Protein AF-A0A952XS48-F1 (afdb_monomer_lite)

Secondary structure (DSSP, 8-state):
-HHHHHHHHHHHHHHHHHHHHHHHHHHHHHHHHT---SSSHHHHHHHHHHHHHHHHHHHHHHHHHHHHHHTTTS--

Structure (mmCIF, N/CA/C/O backbone):
data_AF-A0A952XS48-F1
#
_entry.id   AF-A0A952XS48-F1
#
loop_
_atom_site.group_PDB
_atom_site.id
_atom_site.type_symbol
_atom_site.label_atom_id
_atom_site.label_alt_id
_atom_site.label_comp_id
_atom_site.label_asym_id
_atom_site.label_entity_id
_atom_site.label_seq_id
_atom_site.pdbx_PDB_ins_code
_atom_site.Cartn_x
_atom_site.Cartn_y
_atom_site.Cartn_z
_atom_site.occupancy
_atom_site.B_iso_or_equiv
_atom_site.auth_seq_id
_atom_site.auth_comp_id
_atom_site.auth_asym_id
_atom_site.auth_atom_id
_atom_site.pdbx_PDB_model_num
ATOM 1 N N . MET A 1 1 ? -12.084 -1.562 23.171 1.00 74.12 1 MET A N 1
ATOM 2 C CA . MET A 1 1 ? -11.048 -2.579 22.859 1.00 74.12 1 MET A CA 1
ATOM 3 C C . MET A 1 1 ? -11.296 -3.333 21.552 1.00 74.12 1 MET A C 1
ATOM 5 O O . MET A 1 1 ? -10.456 -3.227 20.675 1.00 74.12 1 MET A O 1
ATOM 9 N N . ARG A 1 2 ? -12.425 -4.035 21.348 1.00 75.06 2 ARG A N 1
ATOM 10 C CA . ARG A 1 2 ? -12.688 -4.769 20.082 1.00 75.06 2 ARG A CA 1
ATOM 11 C C . ARG A 1 2 ? -12.629 -3.903 18.812 1.00 75.06 2 ARG A C 1
ATOM 13 O O . ARG A 1 2 ? -12.013 -4.309 17.841 1.00 75.06 2 ARG A O 1
ATOM 20 N N . SER A 1 3 ? -13.219 -2.708 18.830 1.00 71.50 3 SER A N 1
ATOM 21 C CA . SER A 1 3 ? -13.183 -1.762 17.701 1.00 71.50 3 SER A CA 1
ATOM 22 C C . SER A 1 3 ? -11.765 -1.312 17.339 1.00 71.50 3 SER A C 1
ATOM 24 O O . SER A 1 3 ? -11.426 -1.236 16.165 1.00 71.50 3 SER A O 1
ATOM 26 N N . PHE A 1 4 ? -10.921 -1.084 18.348 1.00 78.75 4 PHE A N 1
ATOM 27 C CA . PHE A 1 4 ? -9.510 -0.751 18.163 1.00 78.75 4 PHE A CA 1
ATO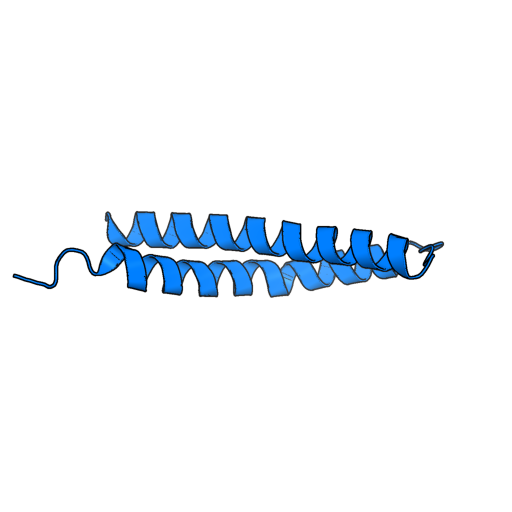M 28 C C . PHE A 1 4 ? -8.732 -1.908 17.520 1.00 78.75 4 PHE A C 1
ATOM 30 O O . PHE A 1 4 ? -7.981 -1.684 16.579 1.00 78.75 4 PHE A O 1
ATOM 37 N N . LEU A 1 5 ? -8.974 -3.152 17.954 1.00 83.69 5 LEU A N 1
ATOM 38 C CA . LEU A 1 5 ? -8.351 -4.340 17.357 1.00 83.69 5 LEU A CA 1
ATOM 39 C C . LEU A 1 5 ? -8.743 -4.524 15.883 1.00 83.69 5 LEU A C 1
ATOM 41 O O . LEU A 1 5 ? -7.888 -4.843 15.065 1.00 83.69 5 LEU A O 1
ATOM 45 N N . PHE A 1 6 ? -10.008 -4.280 15.527 1.00 80.69 6 PHE A N 1
ATOM 46 C CA . PHE A 1 6 ? -10.453 -4.333 14.130 1.00 80.69 6 PHE A CA 1
ATOM 47 C C . PHE A 1 6 ? -9.867 -3.204 13.275 1.00 80.69 6 PHE A C 1
ATOM 49 O O . PHE A 1 6 ? -9.524 -3.442 12.120 1.00 80.69 6 PHE A O 1
ATOM 56 N N . GLY A 1 7 ? -9.705 -2.003 13.838 1.00 79.75 7 GLY A N 1
ATOM 57 C CA . GLY A 1 7 ? -9.013 -0.902 13.166 1.00 79.75 7 GLY A CA 1
ATOM 58 C C . GLY A 1 7 ? -7.537 -1.218 12.918 1.00 79.75 7 GLY A C 1
ATOM 59 O O . GLY A 1 7 ? -7.053 -1.047 11.804 1.00 79.75 7 GLY A O 1
ATOM 60 N N . LEU A 1 8 ? -6.842 -1.759 13.922 1.00 87.62 8 LEU A N 1
ATOM 61 C CA . LEU A 1 8 ? -5.440 -2.159 13.806 1.00 87.62 8 LEU A CA 1
ATOM 62 C C . LEU A 1 8 ? -5.251 -3.296 12.788 1.00 87.62 8 LEU A C 1
ATOM 64 O O . LEU A 1 8 ? -4.334 -3.250 11.973 1.00 87.62 8 LEU A O 1
ATOM 68 N N . LEU A 1 9 ? -6.150 -4.284 12.786 1.00 88.38 9 LEU A N 1
ATOM 69 C CA . LEU A 1 9 ? -6.161 -5.345 11.779 1.00 88.38 9 LEU A CA 1
ATOM 70 C C . LEU A 1 9 ? -6.353 -4.761 10.372 1.00 88.38 9 LEU A C 1
ATOM 72 O O . LEU A 1 9 ? -5.582 -5.074 9.470 1.00 88.38 9 LEU A O 1
ATOM 76 N N . GLY A 1 10 ? -7.340 -3.877 10.194 1.00 87.62 10 GLY A N 1
ATOM 77 C CA . GLY A 1 10 ? -7.586 -3.193 8.924 1.00 87.62 10 GLY A CA 1
ATOM 78 C C . GLY A 1 10 ? -6.387 -2.366 8.455 1.00 87.62 10 GLY A C 1
ATOM 79 O O . GLY A 1 10 ? -6.082 -2.360 7.263 1.00 87.62 10 GLY A O 1
ATOM 80 N N . PHE A 1 11 ? -5.665 -1.738 9.385 1.00 90.06 11 PHE A N 1
ATOM 81 C CA . PHE A 1 11 ? -4.435 -1.007 9.095 1.00 90.06 11 PHE A CA 1
ATOM 82 C C . PHE A 1 11 ? -3.343 -1.912 8.524 1.00 90.06 11 PHE A C 1
ATOM 84 O O . PHE A 1 11 ? -2.819 -1.637 7.444 1.00 90.06 11 PHE A O 1
ATOM 91 N N . PHE A 1 12 ? -3.040 -3.024 9.199 1.00 91.06 12 PHE A N 1
ATOM 92 C CA . PHE A 1 12 ? -2.027 -3.967 8.721 1.00 91.06 12 PHE A CA 1
ATOM 93 C C . PHE A 1 12 ? -2.417 -4.616 7.392 1.00 91.06 12 PHE A C 1
ATOM 95 O O . PHE A 1 12 ? -1.575 -4.740 6.504 1.00 91.06 12 PHE A O 1
ATOM 102 N N . VAL A 1 13 ? -3.694 -4.967 7.222 1.00 90.69 13 VAL A N 1
ATOM 103 C CA . VAL A 1 13 ? -4.204 -5.507 5.955 1.00 90.69 13 VAL A CA 1
ATOM 104 C C . VAL A 1 13 ? -4.019 -4.500 4.817 1.00 90.69 13 VAL A C 1
ATOM 106 O O . VAL A 1 13 ? -3.552 -4.885 3.750 1.00 90.69 13 VAL A O 1
ATOM 109 N N . GLY A 1 14 ? -4.315 -3.215 5.033 1.00 89.56 14 GLY A N 1
ATOM 110 C CA . GLY A 1 14 ? -4.101 -2.181 4.014 1.00 89.56 14 GLY A CA 1
ATOM 111 C C . GLY A 1 14 ? -2.645 -1.910 3.701 1.00 89.56 14 GLY A C 1
ATOM 112 O O . GLY A 1 14 ? -2.305 -1.710 2.537 1.00 89.56 14 GLY A O 1
ATOM 113 N N . LEU A 1 15 ? -1.777 -1.944 4.712 1.00 88.88 15 LEU A N 1
ATOM 114 C CA . LEU A 1 15 ? -0.334 -1.826 4.516 1.00 88.88 15 LEU A CA 1
ATOM 115 C C . LEU A 1 15 ? 0.177 -2.929 3.587 1.00 88.88 15 LEU A C 1
ATOM 117 O O . LEU A 1 15 ? 0.809 -2.640 2.573 1.00 88.88 15 LEU A O 1
ATOM 121 N N . VAL A 1 16 ? -0.159 -4.185 3.894 1.00 91.19 16 VAL A N 1
ATOM 122 C CA . VAL A 1 16 ? 0.241 -5.338 3.077 1.00 91.19 16 VAL A CA 1
ATOM 123 C C . VAL A 1 16 ? -0.381 -5.260 1.683 1.00 91.19 16 VAL A C 1
ATOM 125 O O . VAL A 1 16 ? 0.323 -5.445 0.694 1.00 91.19 16 VAL A O 1
ATOM 128 N N . ALA A 1 17 ? -1.671 -4.928 1.577 1.00 90.44 17 ALA A N 1
ATOM 129 C CA . ALA A 1 17 ? -2.346 -4.784 0.289 1.00 90.44 17 ALA A CA 1
ATOM 130 C C . ALA A 1 17 ? -1.697 -3.701 -0.585 1.00 90.44 17 ALA A C 1
ATOM 132 O O . ALA A 1 17 ? -1.522 -3.907 -1.782 1.00 90.44 17 ALA A O 1
ATOM 133 N N . THR A 1 18 ? -1.282 -2.581 0.007 1.00 90.38 18 THR A N 1
ATOM 134 C CA . THR A 1 18 ? -0.600 -1.500 -0.718 1.00 90.38 18 THR A CA 1
ATOM 135 C C . THR A 1 18 ? 0.748 -1.962 -1.255 1.00 90.38 18 THR A C 1
ATOM 137 O O . THR A 1 18 ? 1.048 -1.731 -2.423 1.00 90.38 18 THR A O 1
ATOM 140 N N . VAL A 1 19 ? 1.534 -2.673 -0.441 1.00 89.25 19 VAL A N 1
ATOM 141 C CA . VAL A 1 19 ? 2.801 -3.275 -0.883 1.00 89.25 19 VAL A CA 1
ATOM 142 C C . VAL A 1 19 ? 2.556 -4.216 -2.065 1.00 89.25 19 VAL A C 1
ATOM 144 O O . VAL A 1 19 ? 3.205 -4.082 -3.100 1.00 89.25 19 VAL A O 1
ATOM 147 N N . VAL A 1 20 ? 1.578 -5.117 -1.953 1.00 90.81 20 VAL A N 1
ATOM 148 C CA . VAL A 1 20 ? 1.249 -6.079 -3.015 1.00 90.81 20 VAL A CA 1
ATOM 149 C C . VAL A 1 20 ? 0.795 -5.381 -4.297 1.00 90.81 20 VAL A C 1
ATOM 151 O O . VAL A 1 20 ? 1.233 -5.770 -5.375 1.00 90.81 20 VAL A O 1
ATOM 154 N N . LEU A 1 21 ? -0.042 -4.346 -4.209 1.00 90.25 21 LEU A N 1
ATOM 155 C CA . LEU A 1 21 ? -0.519 -3.609 -5.382 1.00 90.25 21 LEU A CA 1
ATOM 156 C C . LEU A 1 21 ? 0.604 -2.840 -6.079 1.00 90.25 21 LEU A C 1
ATOM 158 O O . LEU A 1 21 ? 0.667 -2.844 -7.305 1.00 90.25 21 LEU A O 1
ATOM 162 N N . VAL A 1 22 ? 1.499 -2.209 -5.317 1.00 88.75 22 VAL A N 1
ATOM 163 C CA . VAL A 1 22 ? 2.619 -1.445 -5.883 1.00 88.75 22 VAL A CA 1
ATOM 164 C C . VAL A 1 22 ? 3.626 -2.382 -6.548 1.00 88.75 22 VAL A C 1
ATOM 166 O O . VAL A 1 22 ? 3.936 -2.204 -7.724 1.00 88.75 22 VAL A O 1
ATOM 169 N N . PHE A 1 23 ? 4.089 -3.421 -5.847 1.00 88.19 23 PHE A N 1
ATOM 170 C CA . PHE A 1 23 ? 5.038 -4.378 -6.425 1.00 88.19 23 PHE A CA 1
ATOM 171 C C . PHE A 1 23 ? 4.413 -5.209 -7.547 1.00 88.19 23 PHE A C 1
ATOM 173 O O . PHE A 1 23 ? 5.032 -5.400 -8.590 1.00 88.19 23 PHE A O 1
ATOM 180 N N . GLY A 1 24 ? 3.180 -5.683 -7.363 1.00 87.88 24 GLY A N 1
ATOM 181 C CA . GLY A 1 24 ? 2.453 -6.441 -8.378 1.00 87.88 24 GLY A CA 1
ATOM 182 C C . GLY A 1 24 ? 2.165 -5.607 -9.624 1.00 87.88 24 GLY A C 1
ATOM 183 O O . GLY A 1 24 ? 2.373 -6.084 -10.737 1.00 87.88 24 GLY A O 1
ATOM 184 N N . GLY A 1 25 ? 1.762 -4.346 -9.448 1.00 86.56 25 GLY A N 1
ATOM 185 C CA . GLY A 1 25 ? 1.563 -3.396 -10.541 1.00 86.56 25 GLY A CA 1
ATOM 186 C C . GLY A 1 25 ? 2.854 -3.110 -11.304 1.00 86.56 25 GLY A C 1
ATOM 187 O O . GLY A 1 25 ? 2.839 -3.085 -12.531 1.00 86.56 25 GLY A O 1
ATOM 188 N N . TYR A 1 26 ? 3.980 -2.980 -10.602 1.00 84.69 26 TYR A N 1
ATOM 189 C CA . TYR A 1 26 ? 5.286 -2.818 -11.236 1.00 84.69 26 TYR A CA 1
ATOM 190 C C . TYR A 1 26 ? 5.722 -4.048 -12.028 1.00 84.69 26 TYR A C 1
ATOM 192 O O . TYR A 1 26 ? 6.124 -3.908 -13.177 1.00 84.69 26 TYR A O 1
ATOM 200 N N . ILE A 1 27 ? 5.598 -5.251 -11.462 1.00 86.00 27 ILE A N 1
ATOM 201 C CA . ILE A 1 27 ? 5.923 -6.495 -12.178 1.00 86.00 27 ILE A CA 1
ATOM 202 C C . ILE A 1 27 ? 5.037 -6.641 -13.420 1.00 86.00 27 ILE A C 1
ATOM 204 O O . ILE A 1 27 ? 5.523 -6.978 -14.496 1.00 86.00 27 ILE A O 1
ATOM 208 N N . ALA A 1 28 ? 3.739 -6.357 -13.300 1.00 87.44 28 ALA A N 1
ATOM 209 C CA . ALA A 1 28 ? 2.839 -6.375 -14.447 1.00 87.44 28 ALA A CA 1
ATOM 210 C C . ALA A 1 28 ? 3.257 -5.338 -15.501 1.00 87.44 28 ALA A C 1
ATOM 212 O O . ALA A 1 28 ? 3.295 -5.651 -16.689 1.00 87.44 28 ALA A O 1
ATOM 213 N N . PHE A 1 29 ? 3.618 -4.127 -15.074 1.00 85.25 29 PHE A N 1
ATOM 214 C CA . PHE A 1 29 ? 4.088 -3.071 -15.962 1.00 85.25 29 PHE A CA 1
ATOM 215 C C . PHE A 1 29 ? 5.358 -3.477 -16.714 1.00 85.25 29 PHE A C 1
ATOM 217 O O . PHE A 1 29 ? 5.386 -3.356 -17.938 1.00 85.25 29 PHE A O 1
ATOM 224 N N . THR A 1 30 ? 6.383 -3.994 -16.031 1.00 86.06 30 THR A N 1
ATOM 225 C CA . THR A 1 30 ? 7.642 -4.406 -16.674 1.00 86.06 30 THR A CA 1
ATOM 226 C C . THR A 1 30 ? 7.430 -5.550 -17.657 1.00 86.06 30 THR A C 1
ATOM 228 O O . THR A 1 30 ? 7.963 -5.505 -18.762 1.00 86.06 30 THR A O 1
ATOM 231 N N . VAL A 1 31 ? 6.587 -6.527 -17.311 1.00 87.88 31 VAL A N 1
ATOM 232 C CA . VAL A 1 31 ? 6.247 -7.650 -18.197 1.00 87.88 31 VAL A CA 1
ATOM 233 C C . VAL A 1 31 ? 5.483 -7.183 -19.438 1.00 87.88 31 VAL A C 1
ATOM 235 O O . VAL A 1 31 ? 5.785 -7.630 -20.541 1.00 87.88 31 VAL A O 1
ATOM 238 N N . VAL A 1 32 ? 4.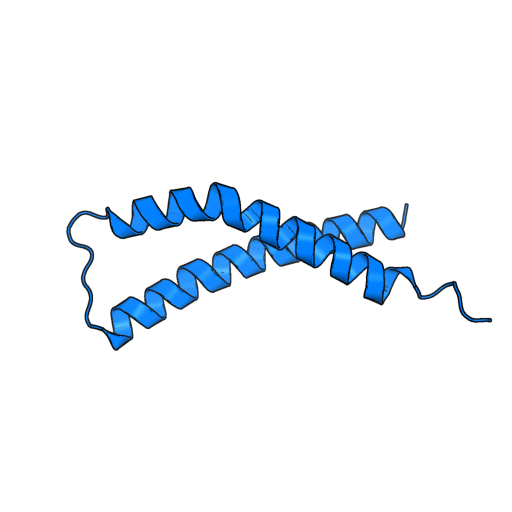510 -6.280 -19.285 1.00 90.06 32 VAL A N 1
ATOM 239 C CA . VAL A 1 32 ? 3.677 -5.800 -20.403 1.00 90.06 32 VAL A CA 1
ATOM 240 C C . VAL A 1 32 ? 4.444 -4.850 -21.322 1.00 90.06 32 VAL A C 1
ATOM 242 O O . VAL A 1 32 ? 4.247 -4.874 -22.534 1.00 90.06 32 VAL A O 1
ATOM 245 N N . THR A 1 33 ? 5.307 -4.004 -20.761 1.00 85.38 33 THR A N 1
ATOM 246 C CA . THR A 1 33 ? 6.020 -2.967 -21.524 1.00 85.38 33 THR A CA 1
ATOM 247 C C . THR A 1 33 ? 7.416 -3.389 -21.976 1.00 85.38 33 THR A C 1
ATOM 249 O O . THR A 1 33 ? 8.037 -2.673 -22.757 1.00 85.38 33 THR A O 1
ATOM 252 N N . GLY A 1 34 ? 7.929 -4.526 -21.493 1.00 81.38 34 GLY A N 1
ATOM 253 C CA . GLY A 1 34 ? 9.324 -4.923 -21.697 1.00 81.38 34 GLY A CA 1
ATOM 254 C C . GLY A 1 34 ? 10.320 -3.969 -21.029 1.00 81.38 34 GLY A C 1
ATOM 255 O O . GLY A 1 34 ? 11.483 -3.912 -21.427 1.00 81.38 34 GLY A O 1
ATOM 256 N N . TYR A 1 35 ? 9.868 -3.177 -20.051 1.00 79.25 35 TYR A N 1
ATOM 257 C CA . TYR A 1 35 ? 10.705 -2.203 -19.363 1.00 79.25 35 TYR A CA 1
ATOM 258 C C . TYR A 1 35 ? 11.738 -2.904 -18.475 1.00 79.25 35 TYR A C 1
ATOM 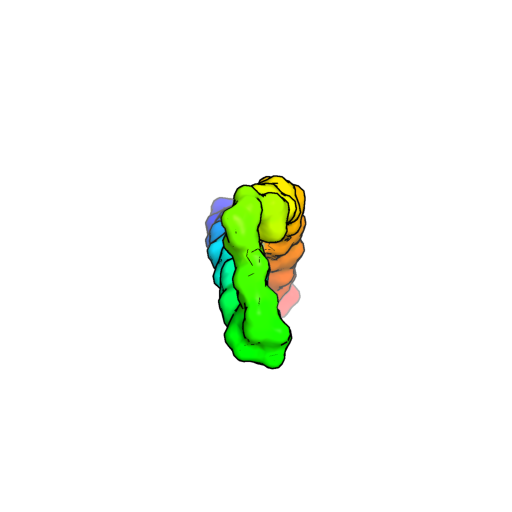260 O O . TYR A 1 35 ? 11.385 -3.645 -17.555 1.00 79.25 35 TYR A O 1
ATOM 268 N N . HIS A 1 36 ? 13.016 -2.626 -18.732 1.00 72.31 36 HIS A N 1
ATOM 269 C CA . HIS A 1 36 ? 14.138 -3.063 -17.909 1.00 72.31 36 HIS A CA 1
ATOM 270 C C . HIS A 1 36 ? 14.713 -1.866 -17.150 1.00 72.31 36 HIS A C 1
ATOM 272 O O . HIS A 1 36 ? 15.235 -0.926 -17.745 1.00 72.31 36 HIS A O 1
ATOM 278 N N . ASP A 1 37 ? 14.614 -1.908 -15.823 1.00 71.06 37 ASP A N 1
ATOM 279 C CA . ASP A 1 37 ? 15.198 -0.900 -14.939 1.00 71.06 37 ASP A CA 1
ATOM 280 C C . ASP A 1 37 ? 16.692 -1.201 -14.745 1.00 71.06 37 ASP A C 1
ATOM 282 O O . ASP A 1 37 ? 17.072 -1.988 -13.879 1.00 71.06 37 ASP A O 1
ATOM 286 N N . PHE A 1 38 ? 17.542 -0.635 -15.607 1.00 66.12 38 PHE A N 1
ATOM 287 C CA . PHE A 1 38 ? 18.987 -0.909 -15.622 1.00 66.12 38 PHE A CA 1
ATOM 288 C C . PHE A 1 38 ? 19.746 -0.278 -14.444 1.00 66.12 38 PHE A C 1
ATOM 290 O O . PHE A 1 38 ? 20.804 -0.776 -14.066 1.00 66.12 38 PHE A O 1
ATOM 297 N N . GLU A 1 39 ? 19.206 0.788 -13.848 1.00 71.88 39 GLU A N 1
ATOM 298 C CA . GLU A 1 39 ? 19.865 1.554 -12.777 1.00 71.88 39 GLU A CA 1
ATOM 299 C C . GLU A 1 39 ? 19.164 1.411 -11.416 1.00 71.88 39 GLU A C 1
ATOM 301 O O . GLU A 1 39 ? 19.628 1.949 -10.412 1.00 71.88 39 GLU A O 1
ATOM 306 N N . GLY A 1 40 ? 18.034 0.696 -11.359 1.00 71.38 40 GLY A N 1
ATOM 307 C CA . GLY A 1 40 ? 17.231 0.561 -10.141 1.00 71.38 40 GLY A CA 1
ATOM 308 C C . GLY A 1 40 ? 16.576 1.869 -9.684 1.00 71.38 40 GLY A C 1
ATOM 309 O O . GLY A 1 40 ? 16.044 1.936 -8.573 1.00 71.38 40 GLY A O 1
ATOM 310 N N . ALA A 1 41 ? 16.602 2.915 -10.515 1.00 74.44 41 ALA A N 1
ATOM 311 C CA . ALA A 1 41 ? 16.030 4.221 -10.206 1.00 74.44 41 ALA A CA 1
ATOM 312 C C . ALA A 1 41 ? 14.511 4.122 -10.001 1.00 74.44 41 ALA A C 1
ATOM 314 O O . ALA A 1 41 ? 13.947 4.765 -9.111 1.00 74.44 41 ALA A O 1
ATOM 315 N N . THR A 1 42 ? 13.852 3.254 -10.769 1.00 73.88 42 THR A N 1
ATOM 316 C CA . THR A 1 42 ? 12.407 3.017 -10.672 1.00 73.88 42 THR A CA 1
ATOM 317 C C . THR A 1 42 ? 12.073 2.205 -9.425 1.00 73.88 42 THR A C 1
ATOM 319 O O . THR A 1 42 ? 11.130 2.536 -8.705 1.00 73.88 42 THR A O 1
ATOM 322 N N . ALA A 1 43 ? 12.894 1.204 -9.094 1.00 73.38 43 ALA A N 1
ATOM 323 C CA . ALA A 1 43 ? 12.784 0.458 -7.841 1.00 73.38 43 ALA A CA 1
ATOM 324 C C . ALA A 1 43 ? 12.985 1.350 -6.597 1.00 73.38 43 ALA A C 1
ATOM 326 O O . ALA A 1 43 ? 12.226 1.239 -5.629 1.00 73.38 43 ALA A O 1
ATOM 327 N N . MET A 1 44 ? 13.945 2.281 -6.626 1.00 78.06 44 MET A N 1
ATOM 328 C CA . MET A 1 44 ? 14.140 3.276 -5.561 1.00 78.06 44 MET A CA 1
ATOM 329 C C . MET A 1 44 ? 12.970 4.269 -5.475 1.00 78.06 44 MET A C 1
ATOM 331 O O . MET A 1 44 ? 12.490 4.581 -4.379 1.00 78.06 44 MET A O 1
ATOM 335 N N . GLY A 1 45 ? 12.454 4.720 -6.622 1.00 80.00 45 GLY A N 1
ATOM 336 C CA . GLY A 1 45 ? 11.245 5.542 -6.704 1.00 80.00 45 GLY A CA 1
ATOM 337 C C . GLY A 1 45 ? 10.032 4.849 -6.077 1.00 80.00 45 GLY A C 1
ATOM 338 O O . GLY A 1 45 ? 9.335 5.438 -5.255 1.00 80.00 45 GLY A O 1
ATOM 339 N N . MET A 1 46 ? 9.831 3.560 -6.352 1.00 79.00 46 MET A N 1
ATOM 340 C CA . MET A 1 46 ? 8.773 2.777 -5.709 1.00 79.00 46 MET A CA 1
ATOM 341 C C . MET A 1 46 ? 8.961 2.630 -4.200 1.00 79.00 46 MET A C 1
ATOM 343 O O . MET A 1 46 ? 7.993 2.756 -3.450 1.00 79.00 46 MET A O 1
ATOM 347 N N . ALA A 1 47 ? 10.187 2.371 -3.738 1.00 79.31 47 ALA A N 1
ATOM 348 C CA . ALA A 1 47 ? 10.469 2.240 -2.311 1.00 79.31 47 ALA A CA 1
ATOM 349 C C . ALA A 1 47 ? 10.138 3.535 -1.550 1.00 79.31 47 ALA A C 1
ATOM 351 O O . ALA A 1 47 ? 9.529 3.489 -0.480 1.00 79.31 47 ALA A O 1
ATOM 352 N N . SER A 1 48 ? 10.464 4.693 -2.130 1.00 81.50 48 SER A N 1
ATOM 353 C CA . SER A 1 48 ? 10.094 5.990 -1.550 1.00 81.50 48 SER A CA 1
ATOM 354 C C . SER A 1 48 ? 8.584 6.250 -1.606 1.00 81.50 48 SER A C 1
ATOM 356 O O . SER A 1 48 ? 8.016 6.731 -0.627 1.00 81.50 48 SER A O 1
ATOM 358 N N . MET A 1 49 ? 7.891 5.851 -2.678 1.00 80.06 49 MET A N 1
ATOM 359 C CA . MET A 1 49 ? 6.426 5.930 -2.752 1.00 80.06 49 MET A CA 1
ATOM 360 C C . MET A 1 49 ? 5.734 5.052 -1.703 1.00 80.06 49 MET A C 1
ATOM 362 O O . MET A 1 49 ? 4.736 5.478 -1.122 1.00 80.06 49 MET A O 1
ATOM 366 N N . LEU A 1 50 ? 6.265 3.863 -1.406 1.00 84.62 50 LEU A N 1
ATOM 367 C CA . LEU A 1 50 ? 5.717 2.963 -0.385 1.00 84.62 50 LEU A CA 1
ATOM 368 C C . LEU A 1 50 ? 5.752 3.563 1.023 1.00 84.62 50 LEU A C 1
ATOM 370 O O . LEU A 1 50 ? 4.848 3.286 1.813 1.00 84.62 50 LEU A O 1
ATOM 374 N N . PHE A 1 51 ? 6.733 4.417 1.322 1.00 82.81 51 PHE A N 1
ATOM 375 C CA . PHE A 1 51 ? 6.801 5.125 2.602 1.00 82.81 51 PHE A CA 1
ATOM 376 C C . PHE A 1 51 ? 5.586 6.036 2.831 1.00 82.81 51 PHE A C 1
ATOM 378 O O . PHE A 1 51 ? 5.111 6.155 3.957 1.00 82.81 51 PHE A O 1
ATOM 385 N N . PHE A 1 52 ? 5.043 6.635 1.767 1.00 84.12 52 PHE A N 1
ATOM 386 C CA . PHE A 1 52 ? 3.875 7.516 1.849 1.00 84.12 52 PHE A CA 1
ATOM 387 C C . PHE A 1 52 ? 2.562 6.775 1.586 1.00 84.12 52 PHE A C 1
ATOM 389 O O . PHE A 1 52 ? 1.598 6.930 2.336 1.00 84.12 52 PHE A O 1
ATOM 396 N N . LEU A 1 53 ? 2.513 5.941 0.546 1.00 86.12 53 LEU A N 1
ATOM 397 C CA . LEU A 1 53 ? 1.299 5.232 0.146 1.00 86.12 53 LEU A CA 1
ATOM 398 C C . LEU A 1 53 ? 0.931 4.116 1.122 1.00 86.12 53 LEU A C 1
ATOM 400 O O . LEU A 1 53 ? -0.254 3.911 1.368 1.00 86.12 53 LEU A O 1
ATOM 404 N N . GLY A 1 54 ? 1.911 3.423 1.707 1.00 87.44 54 GLY A N 1
ATOM 405 C CA . GLY A 1 54 ? 1.672 2.336 2.659 1.00 87.44 54 GLY A CA 1
ATOM 406 C C . GLY A 1 54 ? 0.834 2.779 3.865 1.00 87.44 54 GLY A C 1
ATOM 407 O O . GLY A 1 54 ? -0.231 2.201 4.103 1.00 87.44 54 GLY A O 1
ATOM 408 N N . PRO A 1 55 ? 1.248 3.827 4.604 1.00 87.75 55 PRO A N 1
ATOM 409 C CA . PRO A 1 55 ? 0.461 4.380 5.703 1.00 87.75 55 PRO A CA 1
ATOM 410 C C . PRO A 1 55 ? -0.912 4.892 5.266 1.00 87.75 55 PRO A C 1
ATOM 412 O O . PRO A 1 55 ? -1.888 4.662 5.974 1.00 87.75 55 PRO A O 1
ATOM 415 N N . VAL A 1 56 ? -1.015 5.540 4.099 1.00 88.12 56 VAL A N 1
ATOM 416 C CA . VAL A 1 56 ? -2.301 6.021 3.566 1.00 88.12 56 VAL A CA 1
ATOM 417 C C . VAL A 1 56 ? -3.250 4.853 3.309 1.00 88.12 56 VAL A C 1
ATOM 419 O O . VAL A 1 56 ? -4.385 4.874 3.784 1.00 88.12 56 VAL A O 1
ATOM 422 N N . GLY A 1 57 ? -2.782 3.809 2.625 1.00 86.81 57 GLY A N 1
ATOM 423 C CA . GLY A 1 57 ? -3.565 2.606 2.361 1.00 86.81 57 GLY A CA 1
ATOM 424 C C . GLY A 1 57 ? -4.001 1.914 3.649 1.00 86.81 57 GLY A C 1
ATOM 425 O O . GLY A 1 57 ? -5.176 1.584 3.788 1.00 86.81 57 GLY A O 1
ATOM 426 N N . GLY A 1 58 ? -3.094 1.794 4.624 1.00 85.75 58 GLY A N 1
ATOM 427 C CA . GLY A 1 58 ? -3.406 1.279 5.956 1.00 85.75 58 GLY A CA 1
ATOM 428 C C . GLY A 1 58 ? -4.468 2.108 6.684 1.00 85.75 58 GLY A C 1
ATOM 429 O O . GLY A 1 58 ? -5.419 1.557 7.233 1.00 85.75 58 GLY A O 1
ATOM 430 N N . ILE A 1 59 ? -4.356 3.436 6.688 1.00 89.69 59 ILE A N 1
ATOM 431 C CA . ILE A 1 59 ? -5.343 4.311 7.336 1.00 89.69 59 ILE A CA 1
ATOM 432 C C . ILE A 1 59 ? -6.712 4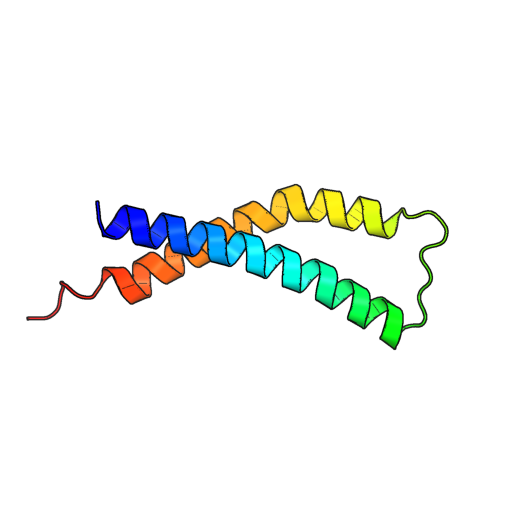.152 6.665 1.00 89.69 59 ILE A C 1
ATOM 434 O O . ILE A 1 59 ? -7.712 3.943 7.356 1.00 89.69 59 ILE A O 1
ATOM 438 N N . VAL A 1 60 ? -6.769 4.191 5.331 1.00 89.31 60 VAL A N 1
ATOM 439 C CA . VAL A 1 60 ? -8.021 4.052 4.571 1.00 89.31 60 VAL A CA 1
ATOM 440 C C . VAL A 1 60 ? -8.700 2.718 4.874 1.00 89.31 60 VAL A C 1
ATOM 442 O O . VAL A 1 60 ? -9.880 2.701 5.233 1.00 89.31 60 VAL A O 1
ATOM 445 N N . THR A 1 61 ? -7.983 1.596 4.808 1.00 88.94 61 THR A N 1
ATOM 446 C CA . THR A 1 61 ? -8.576 0.296 5.151 1.00 88.94 61 THR A CA 1
ATOM 447 C C . THR A 1 61 ? -8.920 0.185 6.624 1.00 88.94 61 THR A C 1
ATOM 449 O O . THR A 1 61 ? -9.933 -0.432 6.922 1.00 88.94 61 THR A O 1
ATOM 452 N N . ALA A 1 62 ? -8.166 0.782 7.548 1.00 86.12 62 ALA A N 1
ATOM 453 C CA . ALA A 1 62 ? -8.535 0.807 8.964 1.00 86.12 62 ALA A CA 1
ATOM 454 C C . ALA A 1 62 ? -9.901 1.477 9.175 1.00 86.12 62 ALA 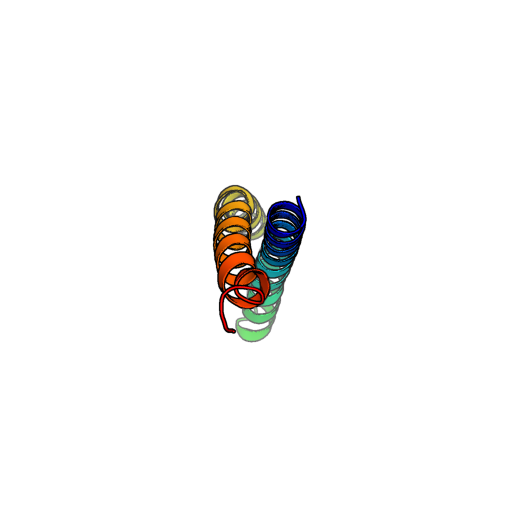A C 1
ATOM 456 O O . ALA A 1 62 ? -10.751 0.933 9.887 1.00 86.12 62 ALA A O 1
ATOM 457 N N . PHE A 1 63 ? -10.143 2.609 8.506 1.00 83.50 63 PHE A N 1
ATOM 458 C CA . PHE A 1 63 ? -11.438 3.290 8.522 1.00 83.50 63 PHE A CA 1
ATOM 459 C C . PHE A 1 63 ? -12.544 2.444 7.888 1.00 83.50 63 PHE A C 1
ATOM 461 O O . PHE A 1 63 ? -13.613 2.300 8.484 1.00 83.50 63 PHE A O 1
ATOM 468 N N . LEU A 1 64 ? -12.293 1.837 6.725 1.00 84.00 64 LEU A N 1
ATOM 469 C CA . LEU A 1 64 ? -13.263 0.953 6.069 1.00 84.00 64 LEU A CA 1
ATOM 470 C C . LEU A 1 64 ? -13.592 -0.261 6.948 1.00 84.00 64 LEU A C 1
ATOM 472 O O . LEU A 1 64 ? -14.759 -0.595 7.145 1.00 84.00 64 LEU A O 1
ATOM 476 N N . PHE A 1 65 ? -12.584 -0.891 7.543 1.00 80.75 65 PHE A N 1
ATOM 477 C CA . PHE A 1 65 ? -12.758 -2.060 8.398 1.00 80.75 65 PHE A CA 1
ATOM 478 C C . PHE A 1 65 ? -13.539 -1.706 9.668 1.00 80.75 65 PHE A C 1
ATOM 480 O O . PHE A 1 65 ? -14.475 -2.413 10.045 1.00 80.75 65 PHE A O 1
ATOM 487 N N . ALA A 1 66 ? -13.225 -0.571 10.296 1.00 77.81 66 ALA A N 1
ATOM 488 C CA . ALA A 1 66 ? -13.986 -0.057 11.429 1.00 77.81 66 ALA A CA 1
ATOM 489 C C . ALA A 1 66 ? -15.438 0.284 11.046 1.00 77.81 66 ALA A C 1
ATOM 491 O O . ALA A 1 66 ? -16.354 -0.010 11.815 1.00 77.81 66 ALA A O 1
ATOM 492 N N . TYR A 1 67 ? -15.672 0.839 9.855 1.00 80.69 67 TYR A N 1
ATOM 493 C CA . TYR A 1 67 ? -17.011 1.160 9.358 1.00 80.69 67 TYR A CA 1
ATOM 494 C C . TYR A 1 67 ? -17.862 -0.094 9.108 1.00 80.69 67 TYR A C 1
ATOM 496 O O . TYR A 1 67 ? -18.980 -0.193 9.619 1.00 80.69 67 TYR A O 1
ATOM 504 N N . PHE A 1 68 ? -17.336 -1.071 8.364 1.00 79.00 68 PHE A N 1
ATOM 505 C CA . PHE A 1 68 ? -18.082 -2.274 7.981 1.00 79.00 68 PHE A CA 1
ATOM 506 C C . PHE A 1 68 ? -18.230 -3.279 9.129 1.00 79.00 68 PHE A C 1
ATOM 508 O O . PHE A 1 68 ? -19.301 -3.858 9.312 1.00 79.00 68 PHE A O 1
ATOM 515 N N . PHE A 1 69 ? -17.18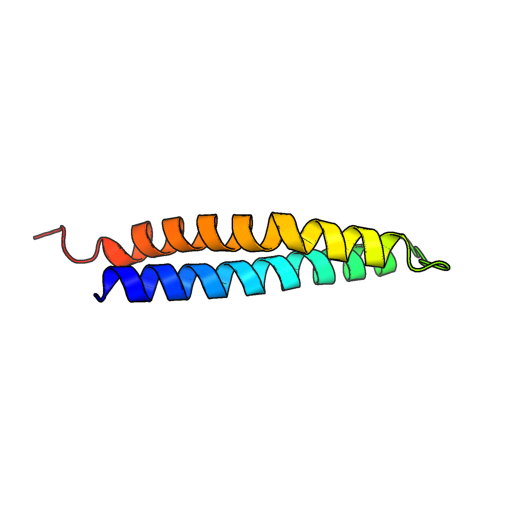2 -3.480 9.933 1.00 71.00 69 PHE A N 1
ATOM 516 C CA . PHE A 1 69 ? -17.175 -4.508 10.980 1.00 71.00 69 PHE A CA 1
ATOM 517 C C . PHE A 1 69 ? -17.458 -3.953 12.380 1.00 71.00 69 PHE A C 1
ATOM 519 O O . PHE A 1 69 ? -17.964 -4.683 13.235 1.00 71.00 69 PHE A O 1
ATOM 526 N N . GLY A 1 70 ? -17.203 -2.664 12.624 1.00 62.06 70 GLY A N 1
ATOM 527 C CA . GLY A 1 70 ? -17.503 -2.006 13.900 1.00 62.06 70 GLY A CA 1
ATOM 528 C C . GLY A 1 70 ? -18.987 -1.681 14.105 1.00 62.06 70 GLY A C 1
ATOM 529 O O . GLY A 1 70 ? -19.422 -1.553 15.248 1.00 62.06 70 GLY A O 1
ATOM 530 N N . ARG A 1 71 ? -19.791 -1.621 13.033 1.00 58.25 71 ARG A N 1
ATOM 531 C CA . ARG A 1 71 ? -21.239 -1.339 13.097 1.00 58.25 71 ARG A CA 1
ATOM 532 C C . ARG A 1 71 ? -22.119 -2.495 13.582 1.00 58.25 71 ARG A C 1
ATOM 534 O O . ARG A 1 71 ? -23.301 -2.266 13.825 1.00 58.25 71 ARG A O 1
ATOM 541 N N . LYS A 1 72 ? -21.584 -3.701 13.818 1.00 55.31 72 LYS A N 1
ATOM 542 C CA . LYS A 1 72 ? -22.363 -4.878 14.275 1.00 55.31 72 LYS A CA 1
ATOM 543 C C . LYS A 1 72 ? -22.946 -4.781 15.708 1.00 55.31 72 LYS A C 1
ATOM 545 O O . LYS A 1 72 ? -23.197 -5.805 16.333 1.00 55.31 72 LYS A O 1
ATOM 550 N N . ARG A 1 73 ? -23.161 -3.579 16.257 1.00 52.38 73 ARG A N 1
ATOM 551 C CA . ARG A 1 73 ? -23.879 -3.347 17.528 1.00 52.38 73 ARG A CA 1
ATOM 552 C C . ARG A 1 73 ? -24.902 -2.200 17.501 1.00 52.38 73 ARG A C 1
ATOM 554 O O . ARG A 1 73 ? -25.466 -1.908 18.544 1.00 52.38 73 ARG A O 1
ATOM 561 N N . ALA A 1 74 ? -25.154 -1.557 16.358 1.00 45.72 74 ALA A N 1
ATOM 562 C CA . ALA A 1 74 ? -26.085 -0.420 16.279 1.00 45.72 74 ALA A CA 1
ATOM 563 C C . ALA A 1 74 ? -27.399 -0.733 15.539 1.00 45.72 74 ALA A C 1
ATOM 565 O O . ALA A 1 74 ? -28.041 0.180 15.029 1.00 45.72 74 ALA A O 1
ATOM 566 N N . VAL A 1 75 ? -27.797 -2.005 15.461 1.00 42.94 75 VAL A N 1
ATOM 567 C CA . VAL A 1 75 ? -29.135 -2.393 14.999 1.00 42.94 75 VAL A CA 1
ATOM 568 C C . VAL A 1 75 ? -29.663 -3.469 15.945 1.00 42.94 75 VAL A C 1
ATOM 570 O O . VAL A 1 75 ? -29.128 -4.573 15.935 1.00 42.94 75 VAL A O 1
ATOM 573 N N . ALA A 1 76 ? -30.623 -3.027 16.769 1.00 36.53 76 ALA A N 1
ATOM 574 C CA . ALA A 1 76 ? -31.678 -3.731 17.512 1.00 36.53 76 ALA A CA 1
ATOM 575 C C . ALA A 1 76 ? -31.389 -5.138 18.062 1.00 36.53 76 ALA A C 1
ATOM 577 O O . ALA A 1 76 ? -31.298 -6.095 17.263 1.00 36.53 76 ALA A O 1
#

pLDDT: mean 80.19, std 11.51, range [36.53, 91.19]

Radius of gyration: 16.8 Å; chains: 1; bounding box: 52×15×45 Å

Sequence (76 aa):
MRSFLFGLLGFFVGLVATVVLVFGGYIAFTVVTGYHDFEGATAMGMASMLFFLGPVGGIVTAFLFAYFFGRKRAVA

Foldseek 3Di:
DVLVVQLQVQLVVQLVVQVCCLVVVVVVVCVVVVDDPPPCPVVVVSVVVSVVNSRVSSNVSSVVRSVPVVCVPVDD